Protein AF-A0A087G292-F1 (afdb_monomer_lite)

Sequence (98 aa):
SLVMDTPDLKYFYITDYSGDSCLIENMPRLNFVCIDGEHFHDIDNLLRPLSTVSTLEFSLSHEMAVCCSTIKFSQLTKCEISPCDSNFMDSLVLLLHS

Secondary structure (DSSP, 8-state):
-EEEE-TT--EEEEEE-S---EEEES-TT--EEEEEES--TTHHHHHGGGGG-SEEEEEE-HHHHHHHTT---TT--EEEEEE-STTHHHHHHHHHT-

Structure (mmCIF, N/CA/C/O backbone):
data_AF-A0A087G292-F1
#
_entry.id   AF-A0A087G292-F1
#
loop_
_atom_site.group_PDB
_atom_site.id
_atom_site.type_symbol
_atom_site.label_atom_id
_atom_site.label_alt_id
_atom_site.label_comp_id
_atom_site.label_asym_id
_atom_site.label_entity_id
_atom_site.label_seq_id
_atom_site.pdbx_PDB_ins_code
_atom_site.Cartn_x
_atom_site.Cartn_y
_atom_site.Cartn_z
_atom_site.occupancy
_atom_site.B_iso_or_equiv
_atom_site.auth_seq_id
_atom_site.auth_comp_id
_atom_site.auth_asym_id
_atom_site.auth_atom_id
_atom_site.pdbx_PDB_model_num
ATOM 1 N N . SER A 1 1 ? -0.339 17.870 -2.923 1.00 69.31 1 SER A N 1
ATOM 2 C CA . SER A 1 1 ? -0.410 16.727 -2.008 1.00 69.31 1 SER A CA 1
ATOM 3 C C . SER A 1 1 ? -1.812 16.623 -1.434 1.00 69.31 1 SER A C 1
ATOM 5 O O . SER A 1 1 ? -2.283 17.582 -0.823 1.00 69.31 1 SER A O 1
ATOM 7 N N . LEU A 1 2 ? -2.505 15.522 -1.728 1.00 81.19 2 LEU A N 1
ATOM 8 C CA . LEU A 1 2 ? -3.824 15.179 -1.191 1.00 81.19 2 LEU A CA 1
ATOM 9 C C . LEU A 1 2 ? -3.653 14.512 0.181 1.00 81.19 2 LEU A C 1
ATOM 11 O O . LEU A 1 2 ? -2.934 13.522 0.287 1.00 81.19 2 LEU A O 1
ATOM 15 N N . VAL A 1 3 ? -4.326 15.023 1.213 1.00 85.75 3 VAL A N 1
ATOM 16 C CA . VAL A 1 3 ? -4.330 14.403 2.548 1.00 85.75 3 VAL A CA 1
ATOM 17 C C . VAL A 1 3 ? -5.581 13.548 2.699 1.00 85.75 3 VAL A C 1
ATOM 19 O O . VAL A 1 3 ? -6.698 14.041 2.537 1.00 85.75 3 VAL A O 1
ATOM 22 N N . MET A 1 4 ? -5.387 12.270 3.006 1.00 86.88 4 MET A N 1
ATOM 23 C CA . MET A 1 4 ? -6.457 11.324 3.294 1.00 86.88 4 MET A CA 1
ATOM 24 C C . MET A 1 4 ? -6.555 11.115 4.802 1.00 86.88 4 MET A C 1
ATOM 26 O O . MET A 1 4 ? -5.699 10.460 5.389 1.00 86.88 4 MET A O 1
ATOM 30 N N . ASP A 1 5 ? -7.612 11.662 5.404 1.00 90.94 5 ASP A N 1
ATOM 31 C CA . ASP A 1 5 ? -7.964 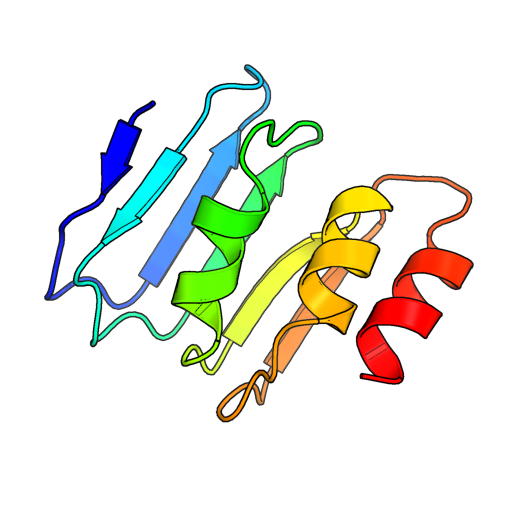11.479 6.815 1.00 90.94 5 ASP A CA 1
ATOM 32 C C . ASP A 1 5 ? -9.386 10.918 6.888 1.00 90.94 5 ASP A C 1
ATOM 34 O O . ASP A 1 5 ? -10.387 11.624 6.733 1.00 90.94 5 ASP A O 1
ATOM 38 N N . THR A 1 6 ? -9.493 9.593 6.975 1.00 93.00 6 THR A N 1
ATOM 39 C CA . THR A 1 6 ? -10.786 8.896 7.017 1.00 93.00 6 THR A CA 1
ATOM 40 C C . THR A 1 6 ? -10.703 7.718 7.991 1.00 93.00 6 THR A C 1
ATOM 42 O O . THR A 1 6 ? -10.448 6.584 7.575 1.00 93.00 6 THR A O 1
ATOM 45 N N . PRO A 1 7 ? -10.923 7.950 9.299 1.00 93.25 7 PRO A N 1
ATOM 46 C CA . PRO A 1 7 ? -10.560 7.000 10.356 1.00 93.25 7 PRO A CA 1
ATOM 47 C C . PRO A 1 7 ? -11.356 5.692 10.344 1.00 93.25 7 PRO A C 1
ATOM 49 O O . PRO A 1 7 ? -10.891 4.669 10.852 1.00 93.25 7 PRO A O 1
ATOM 52 N N . ASP A 1 8 ? -12.551 5.714 9.752 1.00 95.75 8 ASP A N 1
ATOM 53 C CA . ASP A 1 8 ? -13.421 4.548 9.623 1.00 95.75 8 ASP A CA 1
ATOM 54 C C . ASP A 1 8 ? -13.214 3.749 8.333 1.00 95.75 8 ASP A C 1
ATOM 56 O O . ASP A 1 8 ? -13.819 2.682 8.175 1.00 95.75 8 ASP A O 1
ATOM 60 N N . LEU A 1 9 ? -12.364 4.228 7.416 1.00 95.56 9 LEU A N 1
ATOM 61 C CA . LEU A 1 9 ? -12.119 3.542 6.155 1.00 95.56 9 LEU A CA 1
ATOM 62 C C . LEU A 1 9 ? -11.374 2.228 6.400 1.00 95.56 9 LEU A C 1
ATOM 64 O O . LEU A 1 9 ? -10.367 2.178 7.102 1.00 95.56 9 LEU A O 1
ATOM 68 N N . LYS A 1 10 ? -11.882 1.156 5.793 1.00 96.00 10 LYS A N 1
ATOM 69 C CA . LYS A 1 10 ? -11.315 -0.199 5.899 1.00 96.00 10 LYS A CA 1
ATOM 70 C C . LYS A 1 10 ? -10.648 -0.676 4.615 1.00 96.00 10 LYS A C 1
ATOM 72 O O . LYS A 1 10 ? -9.749 -1.515 4.673 1.00 96.00 10 LYS A O 1
ATOM 77 N N . TYR A 1 11 ? -11.110 -0.145 3.488 1.00 95.75 11 TYR A N 1
ATOM 78 C CA . TYR A 1 11 ? -10.717 -0.531 2.142 1.00 95.75 11 TYR A CA 1
ATOM 79 C C . TYR A 1 11 ? -10.352 0.733 1.385 1.00 95.75 11 TYR A C 1
ATOM 81 O O . TYR A 1 11 ? -11.166 1.654 1.307 1.00 95.75 11 TYR A O 1
ATOM 89 N N . PHE A 1 12 ? -9.148 0.762 0.836 1.00 92.12 12 PHE A N 1
ATOM 90 C CA . PHE A 1 12 ? -8.686 1.848 -0.010 1.00 92.12 12 PHE A CA 1
ATOM 91 C C . PHE A 1 12 ? -8.205 1.276 -1.339 1.00 92.12 12 PHE A C 1
ATOM 93 O O . PHE A 1 12 ? -7.467 0.294 -1.366 1.00 92.12 12 PHE A O 1
ATOM 100 N N . TYR A 1 13 ? -8.663 1.878 -2.428 1.00 92.06 13 TYR A N 1
ATOM 101 C CA . TYR A 1 13 ? -8.241 1.557 -3.782 1.00 92.06 13 TYR A CA 1
ATOM 102 C C . TYR A 1 13 ? -7.918 2.870 -4.477 1.00 92.06 13 TYR A C 1
ATOM 104 O O . TYR A 1 13 ? -8.755 3.779 -4.485 1.00 92.06 13 TYR A O 1
ATOM 112 N N . ILE A 1 14 ? -6.733 2.954 -5.068 1.00 87.44 14 ILE A N 1
ATOM 113 C CA . ILE A 1 14 ? -6.336 4.080 -5.900 1.00 87.44 14 ILE A CA 1
ATOM 114 C C . ILE A 1 14 ? -5.645 3.580 -7.160 1.00 87.44 14 ILE A C 1
ATOM 116 O O . ILE A 1 14 ? -4.833 2.659 -7.117 1.00 87.44 14 ILE A O 1
ATOM 120 N N . THR A 1 15 ? -5.976 4.231 -8.270 1.00 87.06 15 THR A N 1
ATOM 121 C CA . THR A 1 15 ? -5.206 4.160 -9.504 1.00 87.06 15 THR A CA 1
ATOM 122 C C . THR A 1 15 ? -4.731 5.567 -9.826 1.00 87.06 15 THR A C 1
ATOM 124 O O . THR A 1 15 ? -5.569 6.449 -10.028 1.00 87.06 15 THR A O 1
ATOM 127 N N . ASP A 1 16 ? -3.421 5.779 -9.848 1.00 80.94 16 ASP A N 1
ATOM 128 C CA . ASP A 1 16 ? -2.819 7.080 -10.121 1.00 80.94 16 ASP A CA 1
ATOM 129 C C . ASP A 1 16 ? -1.793 6.998 -11.261 1.00 80.94 16 ASP A C 1
ATOM 131 O O . ASP A 1 16 ? -0.775 6.312 -11.175 1.00 80.94 16 ASP A O 1
ATOM 135 N N . TYR A 1 17 ? -2.073 7.737 -12.334 1.00 80.94 17 TYR A N 1
ATOM 136 C CA . TYR A 1 17 ? -1.175 7.926 -13.475 1.00 80.94 17 TYR A CA 1
ATOM 137 C C . TYR A 1 17 ? -0.784 9.401 -13.667 1.00 80.94 17 TYR A C 1
ATOM 139 O O . TYR A 1 17 ? -0.110 9.723 -14.645 1.00 80.94 17 TYR A O 1
ATOM 147 N N . SER A 1 18 ? -1.236 10.317 -12.797 1.00 79.38 18 SER A N 1
ATOM 148 C CA . SER A 1 18 ? -0.916 11.747 -12.905 1.00 79.38 18 SER A CA 1
ATOM 149 C C . SER A 1 18 ? 0.417 12.103 -12.252 1.00 79.38 18 SER A C 1
ATOM 151 O O . SER A 1 18 ? 0.994 13.135 -12.597 1.00 79.38 18 SER A O 1
ATOM 153 N N . GLY A 1 19 ? 0.926 11.249 -11.359 1.00 75.88 19 GLY A N 1
ATOM 154 C CA . GLY A 1 19 ? 2.147 11.514 -10.601 1.00 75.88 19 GLY A CA 1
ATOM 155 C C . GLY A 1 19 ? 1.914 12.403 -9.381 1.00 75.88 19 GLY A C 1
ATOM 156 O O . GLY A 1 19 ? 2.862 12.974 -8.844 1.00 75.88 19 GLY A O 1
ATOM 157 N N . ASP A 1 20 ? 0.664 12.585 -8.957 1.00 79.25 20 ASP A N 1
ATOM 158 C CA . ASP A 1 20 ? 0.352 13.456 -7.834 1.00 79.25 20 ASP A CA 1
ATOM 159 C C . ASP A 1 20 ? 0.820 12.853 -6.502 1.00 79.25 20 ASP A C 1
ATOM 161 O O . ASP A 1 20 ? 0.935 11.644 -6.307 1.00 79.25 20 ASP A O 1
ATOM 165 N N . SER A 1 21 ? 1.104 13.721 -5.531 1.00 78.75 21 SER A N 1
ATOM 166 C CA . SER A 1 21 ? 1.437 13.266 -4.185 1.00 78.75 21 SER A CA 1
ATOM 167 C C . SER A 1 21 ? 0.206 13.065 -3.313 1.00 78.75 21 SER A C 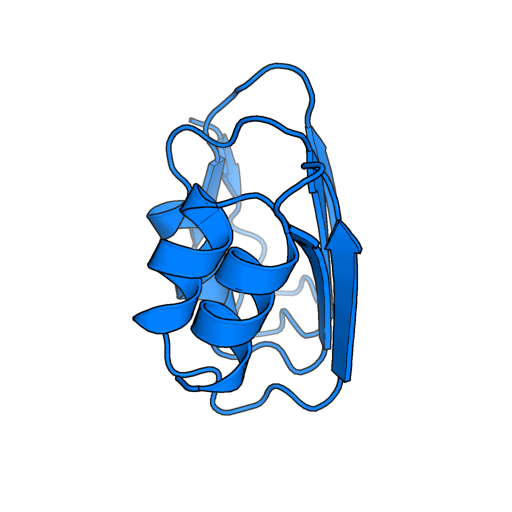1
ATOM 169 O O . SER A 1 21 ? -0.718 13.888 -3.303 1.00 78.75 21 SER A O 1
ATOM 171 N N . CYS A 1 22 ? 0.236 12.010 -2.500 1.00 80.50 22 CYS A N 1
ATOM 172 C CA . CYS A 1 22 ? -0.755 11.753 -1.467 1.00 80.50 22 CYS A CA 1
ATOM 173 C C . CYS A 1 22 ? -0.100 11.389 -0.129 1.00 80.50 22 CYS A C 1
ATOM 175 O O . CYS A 1 22 ? 1.032 10.910 -0.071 1.00 80.50 22 CYS A O 1
ATOM 177 N N . LEU A 1 23 ? -0.825 11.657 0.953 1.00 84.88 23 LEU A N 1
ATOM 178 C CA . LEU A 1 23 ? -0.424 11.379 2.326 1.00 84.88 23 LEU A CA 1
ATOM 179 C C . LEU A 1 23 ? -1.598 10.717 3.051 1.00 84.88 23 LEU A C 1
ATOM 181 O O . LEU A 1 23 ? -2.715 11.237 3.027 1.00 84.88 23 LEU A O 1
ATOM 185 N N . ILE A 1 24 ? -1.337 9.582 3.697 1.00 86.12 24 ILE A N 1
ATOM 186 C CA . ILE A 1 24 ? -2.312 8.892 4.546 1.00 86.12 24 ILE A CA 1
ATOM 187 C C . ILE A 1 24 ? -2.075 9.293 6.001 1.00 86.12 24 ILE A C 1
ATOM 189 O O . ILE A 1 24 ? -1.006 9.035 6.554 1.00 86.12 24 ILE A O 1
ATOM 193 N N . GLU A 1 25 ? -3.093 9.860 6.646 1.00 87.38 25 GLU A N 1
ATOM 194 C CA . GLU A 1 25 ? -3.073 10.197 8.070 1.00 87.38 25 GLU A CA 1
ATOM 195 C C . GLU A 1 25 ? -4.287 9.602 8.785 1.00 87.38 25 GLU A C 1
ATOM 197 O O . GLU A 1 25 ? -5.389 9.566 8.253 1.00 87.38 25 GLU A O 1
ATOM 202 N N . ASN A 1 26 ? -4.099 9.145 10.026 1.00 86.69 26 ASN A N 1
ATOM 203 C CA . ASN A 1 26 ? -5.196 8.772 10.927 1.00 86.69 26 ASN A CA 1
ATOM 204 C C . ASN A 1 26 ? -6.221 7.769 10.352 1.00 86.69 26 ASN A C 1
ATOM 206 O O . ASN A 1 26 ? -7.416 7.881 10.617 1.00 86.69 26 ASN A O 1
ATOM 210 N N . MET A 1 27 ? -5.771 6.725 9.644 1.00 92.56 27 MET A N 1
ATOM 211 C CA . MET A 1 27 ? -6.638 5.649 9.123 1.00 92.56 27 MET A CA 1
ATOM 212 C C . MET A 1 27 ? -6.436 4.314 9.872 1.00 92.56 27 MET A C 1
ATOM 214 O O . MET A 1 27 ? -6.053 3.313 9.269 1.00 92.56 27 MET A O 1
ATOM 218 N N . PRO A 1 28 ? -6.690 4.242 11.195 1.00 91.12 28 PRO A N 1
ATOM 219 C CA . PRO A 1 28 ? -6.334 3.086 12.026 1.00 91.12 28 PRO A CA 1
ATOM 220 C C . PRO A 1 28 ? -7.135 1.815 11.714 1.00 91.12 28 PRO A C 1
ATOM 222 O O . PRO A 1 28 ? -6.772 0.735 12.172 1.00 91.12 28 PRO A O 1
ATOM 225 N N . ARG A 1 29 ? -8.259 1.935 10.996 1.00 93.31 29 ARG A N 1
ATOM 226 C CA . ARG A 1 29 ? -9.106 0.800 10.598 1.00 93.31 29 ARG A CA 1
ATOM 227 C C . ARG A 1 29 ? -8.789 0.280 9.199 1.00 93.31 29 ARG A C 1
ATOM 229 O O . ARG A 1 29 ? -9.426 -0.685 8.769 1.00 93.31 29 ARG A O 1
ATOM 236 N N . LEU A 1 30 ? -7.832 0.901 8.511 1.00 94.75 30 LEU A N 1
ATOM 237 C CA . LEU A 1 30 ? -7.437 0.515 7.169 1.00 94.75 30 LEU A CA 1
ATOM 238 C C . LEU A 1 30 ? -6.796 -0.870 7.206 1.00 94.75 30 LEU A C 1
ATOM 240 O O . LEU A 1 30 ? -5.836 -1.108 7.935 1.00 94.75 30 LEU A O 1
ATOM 244 N N . ASN A 1 31 ? -7.365 -1.795 6.439 1.00 95.94 31 ASN A N 1
ATOM 245 C CA . ASN A 1 31 ? -6.993 -3.204 6.498 1.00 95.94 31 ASN A CA 1
ATOM 246 C C . ASN A 1 31 ? -6.624 -3.778 5.129 1.00 95.94 31 ASN A C 1
ATOM 248 O O . ASN A 1 31 ? -5.786 -4.676 5.039 1.00 95.94 31 ASN A O 1
ATOM 252 N N . PHE A 1 32 ? -7.270 -3.270 4.084 1.00 96.19 32 PHE A N 1
ATOM 253 C CA . PHE A 1 32 ? -7.039 -3.652 2.703 1.00 96.19 32 PHE A CA 1
ATOM 254 C C . PHE A 1 32 ? -6.679 -2.414 1.896 1.00 96.19 32 PHE A C 1
ATOM 256 O O . PHE A 1 32 ? -7.420 -1.423 1.920 1.00 96.19 32 PHE A O 1
ATOM 263 N N . VAL A 1 33 ? -5.570 -2.495 1.167 1.00 94.31 33 VAL A N 1
ATOM 264 C CA . VAL A 1 33 ? -5.106 -1.423 0.291 1.00 94.31 33 VAL A CA 1
ATOM 265 C C . VAL A 1 33 ? -4.714 -1.978 -1.065 1.00 94.31 33 VAL A C 1
ATOM 267 O O . VAL A 1 33 ? -3.947 -2.934 -1.137 1.00 94.31 33 VAL A O 1
ATOM 270 N N . CYS A 1 34 ? -5.222 -1.338 -2.114 1.00 93.19 34 CYS A N 1
ATOM 271 C CA . CYS A 1 34 ? -4.815 -1.558 -3.490 1.00 93.19 34 CYS A CA 1
ATOM 272 C C . CYS A 1 34 ? -4.276 -0.250 -4.087 1.00 93.19 34 CYS A C 1
ATOM 274 O O . CYS A 1 34 ? -4.972 0.769 -4.060 1.00 93.19 34 CYS A O 1
ATOM 276 N N . ILE A 1 35 ? -3.038 -0.272 -4.579 1.00 89.25 35 ILE A N 1
ATOM 277 C CA . ILE A 1 35 ? -2.362 0.878 -5.190 1.00 89.25 35 ILE A CA 1
ATOM 278 C C . ILE A 1 35 ? -1.878 0.478 -6.578 1.00 89.25 35 ILE A C 1
ATOM 280 O O . ILE A 1 35 ? -0.929 -0.290 -6.715 1.00 89.25 35 ILE A O 1
ATOM 284 N N . ASP A 1 36 ? -2.499 1.036 -7.606 1.00 87.25 36 ASP A N 1
ATOM 285 C CA . ASP A 1 36 ? -2.041 0.901 -8.984 1.00 87.25 36 ASP A CA 1
ATOM 286 C C . ASP A 1 36 ? -1.521 2.246 -9.502 1.00 87.25 36 ASP A C 1
ATOM 288 O O . ASP A 1 36 ? -2.123 3.291 -9.258 1.00 87.25 36 ASP A O 1
ATOM 292 N N . GLY A 1 3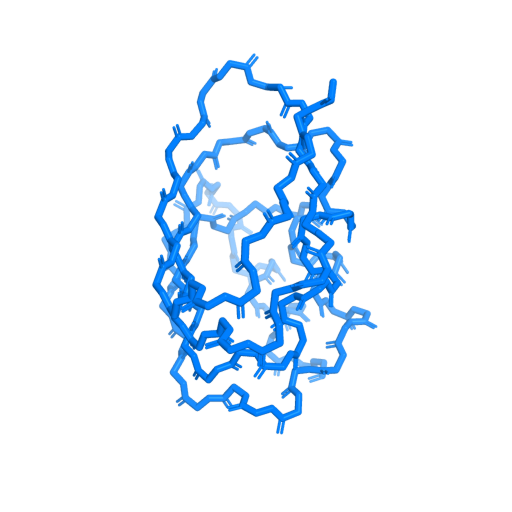7 ? -0.385 2.242 -10.188 1.00 80.69 37 GLY A N 1
ATOM 293 C CA . GLY A 1 37 ? 0.261 3.459 -10.670 1.00 80.69 37 GLY A CA 1
ATOM 294 C C . GLY A 1 37 ? 1.756 3.287 -10.902 1.00 80.69 37 GLY A C 1
ATOM 295 O O . GLY A 1 37 ? 2.382 2.379 -10.360 1.00 80.69 37 GLY A O 1
ATOM 296 N N . GLU A 1 38 ? 2.328 4.170 -11.719 1.00 69.06 38 GLU A N 1
ATOM 297 C CA . GLU A 1 38 ? 3.740 4.091 -12.129 1.00 69.06 38 GLU A CA 1
ATOM 298 C C . GLU A 1 38 ? 4.637 5.092 -11.384 1.00 69.06 38 GLU A C 1
ATOM 300 O O . GLU A 1 38 ? 5.838 4.855 -11.230 1.00 69.06 38 GLU A O 1
ATOM 305 N N . HIS A 1 39 ? 4.081 6.206 -10.894 1.00 70.00 39 HIS A N 1
ATOM 306 C CA . HIS A 1 39 ? 4.868 7.329 -10.381 1.00 70.00 39 HIS A CA 1
ATOM 307 C C . HIS A 1 39 ? 4.258 7.912 -9.102 1.00 70.00 39 HIS A C 1
ATOM 309 O O . HIS A 1 39 ? 3.356 8.736 -9.162 1.00 70.00 39 HIS A O 1
ATOM 315 N N . PHE A 1 40 ? 4.786 7.533 -7.936 1.00 72.25 40 PHE A N 1
ATOM 316 C CA . PHE A 1 40 ? 4.428 8.164 -6.662 1.00 72.25 40 PHE A CA 1
ATOM 317 C C . PHE A 1 40 ? 5.612 8.986 -6.150 1.00 72.25 40 PHE A C 1
ATOM 319 O O . PHE A 1 40 ? 6.560 8.432 -5.599 1.00 72.25 40 PHE A O 1
ATOM 326 N N . HIS A 1 41 ? 5.561 10.314 -6.296 1.00 73.56 41 HIS A N 1
ATOM 327 C CA . HIS A 1 41 ? 6.655 11.199 -5.860 1.00 73.56 41 HIS A CA 1
ATOM 328 C C . HIS A 1 41 ? 6.906 11.187 -4.340 1.00 73.56 41 HIS A C 1
ATOM 330 O O . HIS A 1 41 ? 8.017 11.481 -3.909 1.00 73.56 41 HIS A O 1
ATOM 336 N N . ASP A 1 42 ? 5.904 10.816 -3.539 1.00 79.62 42 ASP A N 1
ATOM 337 C CA . ASP A 1 42 ? 5.955 10.801 -2.070 1.00 79.62 42 ASP A CA 1
ATOM 338 C C . ASP A 1 42 ? 5.667 9.394 -1.514 1.00 79.62 42 ASP A C 1
ATOM 340 O O . ASP A 1 42 ? 4.825 9.187 -0.639 1.00 79.62 42 ASP A O 1
ATOM 344 N N . ILE A 1 43 ? 6.365 8.394 -2.047 1.00 85.38 43 ILE A N 1
ATOM 345 C CA . ILE A 1 43 ? 6.077 6.976 -1.797 1.00 85.38 43 ILE A CA 1
ATOM 346 C C . ILE A 1 43 ? 6.168 6.571 -0.322 1.00 85.38 43 ILE A C 1
ATOM 348 O O . ILE A 1 43 ? 5.359 5.784 0.161 1.00 85.38 43 ILE A O 1
ATOM 352 N N . ASP A 1 44 ? 7.095 7.176 0.422 1.00 87.25 44 ASP A N 1
ATOM 353 C CA . ASP A 1 44 ? 7.251 6.968 1.865 1.00 87.25 44 ASP A CA 1
ATOM 354 C C . ASP A 1 44 ? 6.003 7.419 2.643 1.00 87.25 44 ASP A C 1
ATOM 356 O O . ASP A 1 44 ? 5.578 6.750 3.589 1.00 87.25 44 ASP A O 1
ATOM 360 N N . ASN A 1 45 ? 5.393 8.534 2.226 1.00 87.31 45 ASN A N 1
ATOM 361 C CA . ASN A 1 45 ? 4.191 9.098 2.846 1.00 87.31 45 ASN A CA 1
ATOM 362 C C . ASN A 1 45 ? 2.947 8.248 2.565 1.00 87.31 45 ASN A C 1
ATOM 364 O O . ASN A 1 45 ? 2.011 8.238 3.366 1.00 87.31 45 ASN A O 1
ATOM 368 N N . LEU A 1 46 ? 2.948 7.524 1.445 1.00 86.88 46 LEU A N 1
ATOM 369 C CA . LEU A 1 46 ? 1.897 6.583 1.086 1.00 86.88 46 LEU A CA 1
ATOM 370 C C . LEU A 1 46 ? 2.081 5.230 1.784 1.00 86.88 46 LEU A C 1
ATOM 372 O O . LEU A 1 46 ? 1.117 4.709 2.331 1.00 86.88 46 LEU A O 1
ATOM 376 N N . LEU A 1 47 ? 3.294 4.665 1.790 1.00 89.06 47 LEU A N 1
ATOM 377 C CA . LEU A 1 47 ? 3.546 3.276 2.198 1.00 89.06 47 LEU A CA 1
ATOM 378 C C . LEU A 1 47 ? 3.749 3.089 3.705 1.00 89.06 47 LEU A C 1
ATOM 380 O O . LEU A 1 47 ? 3.283 2.092 4.261 1.00 89.06 47 LEU A O 1
ATOM 384 N N . ARG A 1 48 ? 4.406 4.023 4.409 1.00 90.06 48 ARG A N 1
ATOM 385 C CA . ARG A 1 48 ? 4.644 3.876 5.862 1.00 90.06 48 ARG A CA 1
ATOM 386 C C . ARG A 1 48 ? 3.358 3.716 6.680 1.00 90.06 48 ARG A C 1
ATOM 388 O O . ARG A 1 48 ? 3.328 2.830 7.547 1.00 90.06 48 ARG A O 1
ATOM 395 N N . PRO A 1 49 ? 2.290 4.498 6.426 1.00 89.69 49 PRO A N 1
ATOM 396 C CA . PRO A 1 49 ? 1.018 4.324 7.124 1.00 89.69 49 PRO A CA 1
ATOM 397 C C . PRO A 1 49 ? 0.373 2.952 6.884 1.00 89.69 49 PRO A C 1
ATOM 399 O O . PRO A 1 49 ? -0.460 2.526 7.677 1.00 89.69 49 PRO A O 1
ATOM 402 N N . LEU A 1 50 ? 0.784 2.229 5.836 1.00 91.06 50 LEU A N 1
ATOM 403 C CA . LEU A 1 50 ? 0.255 0.908 5.494 1.00 91.06 50 LEU A CA 1
ATOM 404 C C . LEU A 1 50 ? 0.941 -0.238 6.243 1.00 91.06 50 LEU A C 1
ATOM 406 O O . LEU A 1 50 ? 0.539 -1.386 6.104 1.00 91.06 50 LEU A O 1
ATOM 410 N N . SER A 1 51 ? 1.944 0.034 7.078 1.00 91.06 51 SER A N 1
ATOM 411 C CA . SER A 1 51 ? 2.658 -0.995 7.858 1.00 91.06 51 SER A CA 1
ATOM 412 C C . SER A 1 51 ? 1.761 -1.862 8.764 1.00 91.06 51 SER A C 1
ATOM 414 O O . SER A 1 51 ? 2.172 -2.941 9.208 1.00 91.06 51 SER A O 1
ATOM 416 N N . THR A 1 52 ? 0.535 -1.409 9.041 1.00 92.12 52 THR A N 1
ATOM 417 C CA . THR A 1 52 ? -0.467 -2.107 9.856 1.00 92.12 52 THR A CA 1
ATOM 418 C C . THR A 1 52 ? -1.547 -2.826 9.049 1.00 92.12 52 THR A C 1
ATOM 420 O O . THR A 1 52 ? -2.405 -3.455 9.663 1.00 92.12 52 THR A O 1
ATOM 423 N N . VAL A 1 53 ? -1.557 -2.742 7.713 1.00 94.44 53 VAL A N 1
ATOM 424 C CA . VAL A 1 53 ? -2.590 -3.410 6.900 1.00 94.44 53 VAL A CA 1
ATOM 425 C C . VAL A 1 53 ? -2.343 -4.915 6.844 1.00 94.44 53 VAL A C 1
ATOM 427 O O . VAL A 1 53 ? -1.199 -5.371 6.903 1.00 94.44 53 VAL A O 1
ATOM 430 N N . SER A 1 54 ? -3.415 -5.700 6.704 1.00 96.12 54 SER A N 1
ATOM 431 C CA . SER A 1 54 ? -3.287 -7.154 6.541 1.00 96.12 54 SER A CA 1
ATOM 432 C C . SER A 1 54 ? -3.205 -7.599 5.089 1.00 96.12 54 SER A C 1
ATOM 434 O O . SER A 1 54 ? -2.684 -8.685 4.819 1.00 96.12 54 SER A O 1
ATOM 436 N N . THR A 1 55 ? -3.710 -6.775 4.167 1.00 96.69 55 THR A N 1
ATOM 437 C CA . THR A 1 55 ? -3.691 -7.031 2.728 1.00 96.69 55 THR A CA 1
ATOM 438 C C . THR A 1 55 ? -3.172 -5.814 1.978 1.00 96.69 55 THR A C 1
ATOM 440 O O . THR A 1 55 ? -3.741 -4.727 2.104 1.00 96.69 55 THR A O 1
ATOM 443 N N . LEU A 1 56 ? -2.122 -6.024 1.186 1.00 93.88 56 LEU A N 1
ATOM 444 C CA . LEU A 1 56 ? -1.539 -5.020 0.304 1.00 93.88 56 LEU A CA 1
ATOM 445 C C . LEU A 1 56 ? -1.473 -5.578 -1.120 1.00 93.88 56 LEU A C 1
ATOM 447 O O . LEU A 1 56 ? -0.882 -6.630 -1.355 1.00 93.88 56 LEU A O 1
ATOM 451 N N . GLU A 1 57 ? -2.089 -4.875 -2.058 1.00 94.25 57 GLU A N 1
ATOM 452 C CA . GLU A 1 57 ? -2.069 -5.195 -3.482 1.00 94.25 57 GLU A CA 1
ATOM 453 C C . GLU A 1 57 ? -1.491 -3.992 -4.218 1.00 94.25 57 GLU A C 1
ATOM 455 O O . GLU A 1 57 ? -1.966 -2.874 -4.022 1.00 94.25 57 GLU A O 1
ATOM 460 N N . PHE A 1 58 ? -0.433 -4.168 -5.005 1.00 90.12 58 PHE A N 1
ATOM 461 C CA . PHE A 1 58 ? 0.170 -3.012 -5.659 1.00 90.12 58 PHE A CA 1
ATOM 462 C C . PHE A 1 58 ? 1.017 -3.323 -6.880 1.00 90.12 58 PHE A C 1
ATOM 464 O O . PHE A 1 58 ? 1.572 -4.414 -7.044 1.00 90.12 58 PHE A O 1
ATOM 471 N N . SER A 1 59 ? 1.130 -2.302 -7.717 1.00 88.38 59 SER A N 1
ATOM 472 C CA . SER A 1 59 ? 2.030 -2.269 -8.856 1.00 88.38 59 SER A CA 1
ATOM 473 C C . SER A 1 59 ? 3.458 -1.989 -8.361 1.00 88.38 59 SER A C 1
ATOM 475 O O . SER A 1 59 ? 3.717 -0.952 -7.764 1.00 88.38 59 SER A O 1
ATOM 477 N N . LEU A 1 60 ? 4.378 -2.951 -8.496 1.00 87.06 60 LEU A N 1
ATOM 478 C CA . LEU A 1 60 ? 5.718 -2.894 -7.898 1.00 87.06 60 LEU A CA 1
ATOM 479 C C . LEU A 1 60 ? 6.715 -2.213 -8.838 1.00 87.06 60 LEU A C 1
ATOM 481 O O . LEU A 1 60 ? 7.199 -2.826 -9.795 1.00 87.06 60 LEU A O 1
ATOM 485 N N . SER A 1 61 ? 7.084 -0.981 -8.489 1.00 85.88 61 SER A N 1
ATOM 486 C CA . SER A 1 61 ? 8.260 -0.292 -9.025 1.00 85.88 61 SER A CA 1
ATOM 487 C C . SER A 1 61 ? 9.504 -0.541 -8.162 1.00 85.88 61 SER A C 1
ATOM 489 O O . SER A 1 61 ? 9.426 -1.001 -7.016 1.00 85.88 61 SER A O 1
ATOM 491 N N . HIS A 1 62 ? 10.684 -0.217 -8.698 1.00 85.38 62 HIS A N 1
ATOM 492 C CA . HIS A 1 62 ? 11.932 -0.295 -7.933 1.00 85.38 62 HIS A CA 1
ATOM 493 C C . HIS A 1 62 ? 11.939 0.616 -6.693 1.00 85.38 62 HIS A C 1
ATOM 495 O O . HIS A 1 62 ? 12.360 0.193 -5.618 1.00 85.38 62 HIS A O 1
ATOM 501 N N . GLU A 1 63 ? 11.424 1.841 -6.808 1.00 86.06 63 GLU A N 1
ATOM 502 C CA . GLU A 1 63 ? 11.360 2.793 -5.691 1.00 86.06 63 GLU A CA 1
ATOM 503 C C . GLU A 1 63 ? 10.449 2.286 -4.563 1.00 86.06 63 GLU A C 1
ATOM 505 O O . GLU A 1 63 ? 10.807 2.379 -3.385 1.00 86.06 63 GLU A O 1
ATOM 510 N N . MET A 1 64 ? 9.316 1.663 -4.914 1.00 87.06 64 MET A N 1
ATOM 511 C CA . MET A 1 64 ? 8.422 1.022 -3.942 1.00 87.06 64 MET A CA 1
ATOM 512 C C . MET A 1 64 ? 9.116 -0.118 -3.218 1.00 87.06 64 MET A C 1
ATOM 514 O O . MET A 1 64 ? 9.012 -0.213 -2.000 1.00 87.06 64 MET A O 1
ATOM 518 N N . ALA A 1 65 ? 9.849 -0.964 -3.943 1.00 88.38 65 ALA A N 1
ATOM 519 C CA . ALA A 1 65 ? 10.592 -2.060 -3.337 1.00 88.38 65 ALA A CA 1
ATOM 520 C C . ALA A 1 65 ? 11.629 -1.568 -2.325 1.00 88.38 65 ALA A C 1
ATOM 522 O O . ALA A 1 65 ? 11.709 -2.099 -1.218 1.00 88.38 65 ALA A O 1
ATOM 523 N N . VAL A 1 66 ? 12.390 -0.528 -2.681 1.00 88.88 66 VAL A N 1
ATOM 524 C CA . VAL A 1 66 ? 13.368 0.086 -1.776 1.00 88.88 66 VAL A CA 1
ATOM 525 C C . VAL A 1 66 ? 12.674 0.639 -0.532 1.00 88.88 66 VAL A C 1
ATOM 527 O O . VAL A 1 66 ? 13.104 0.335 0.578 1.00 88.88 66 VAL A O 1
ATOM 530 N N . CYS A 1 67 ? 11.577 1.384 -0.684 1.00 89.31 67 CYS A N 1
ATOM 531 C CA . CYS A 1 67 ? 10.822 1.919 0.450 1.00 89.31 67 CYS A CA 1
ATOM 532 C C . CYS A 1 67 ? 10.265 0.800 1.345 1.00 89.31 67 CYS A C 1
ATOM 534 O O . CYS A 1 67 ? 10.546 0.771 2.547 1.00 89.31 67 CYS A O 1
ATOM 536 N N . CYS A 1 68 ? 9.563 -0.174 0.759 1.00 89.81 68 CYS A N 1
ATOM 537 C CA . CYS A 1 68 ? 9.011 -1.324 1.470 1.00 89.81 68 CYS A CA 1
ATOM 538 C C . CYS A 1 68 ? 10.082 -2.116 2.225 1.00 89.81 68 CYS A C 1
ATOM 540 O O . CYS A 1 68 ? 9.809 -2.555 3.337 1.00 89.81 68 CYS A O 1
ATOM 542 N N . SER A 1 69 ? 11.307 -2.225 1.691 1.00 89.44 69 SER A N 1
ATOM 543 C CA . SER A 1 69 ? 12.401 -2.939 2.365 1.00 89.44 69 SER A CA 1
ATOM 544 C C . SER A 1 69 ? 12.805 -2.323 3.715 1.00 89.44 69 SER A C 1
ATOM 546 O O . SER A 1 69 ? 13.445 -2.970 4.542 1.00 89.44 69 SER A O 1
ATOM 548 N N . THR A 1 70 ? 12.419 -1.066 3.959 1.00 91.62 70 THR A N 1
ATOM 549 C CA . THR A 1 70 ? 12.663 -0.349 5.219 1.00 91.62 70 THR A CA 1
ATOM 550 C C . THR A 1 70 ? 11.469 -0.378 6.177 1.00 91.62 70 THR A C 1
ATOM 552 O O . THR A 1 70 ? 11.580 0.075 7.320 1.00 91.62 70 THR A O 1
ATOM 555 N N . ILE A 1 71 ? 10.323 -0.906 5.736 1.00 91.00 71 ILE A N 1
ATOM 556 C CA . ILE A 1 71 ? 9.066 -0.913 6.482 1.00 91.00 71 ILE A CA 1
ATOM 557 C C . ILE A 1 71 ? 8.809 -2.313 7.030 1.00 91.00 71 ILE A C 1
ATOM 559 O O . ILE A 1 71 ? 8.732 -3.295 6.301 1.00 91.00 71 ILE A O 1
ATOM 563 N N . LYS A 1 72 ? 8.573 -2.403 8.341 1.00 90.62 72 LYS A N 1
ATOM 564 C CA . LYS A 1 72 ? 8.131 -3.653 8.959 1.00 90.62 72 LYS A CA 1
ATOM 565 C C . LYS A 1 72 ? 6.612 -3.787 8.876 1.00 90.62 72 LYS A C 1
ATOM 567 O O . LYS A 1 72 ? 5.889 -3.219 9.696 1.00 90.62 72 LYS A O 1
ATOM 572 N N . PHE A 1 73 ? 6.134 -4.602 7.943 1.00 90.75 73 PHE A N 1
ATOM 573 C CA . PHE A 1 73 ? 4.715 -4.926 7.805 1.0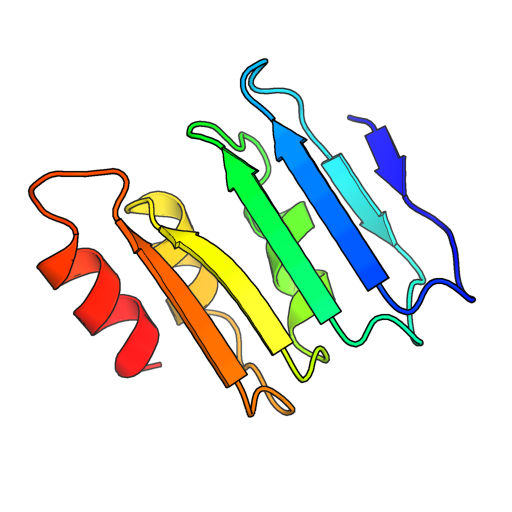0 90.75 73 PHE A CA 1
ATOM 574 C C . PHE A 1 73 ? 4.266 -5.958 8.850 1.00 90.75 73 PHE A C 1
ATOM 576 O O . PHE A 1 73 ? 4.243 -7.162 8.613 1.00 90.75 73 PHE A O 1
ATOM 583 N N . SER A 1 74 ? 3.928 -5.485 10.050 1.00 88.88 74 SER A N 1
ATOM 584 C CA . SER A 1 74 ? 3.669 -6.353 11.212 1.00 88.88 74 SER A CA 1
ATOM 585 C C . SER A 1 74 ? 2.397 -7.208 11.124 1.00 88.88 74 SER A C 1
ATOM 587 O O . SER A 1 74 ? 2.294 -8.199 11.846 1.00 88.88 74 SER A O 1
ATOM 589 N N . GLN A 1 75 ? 1.438 -6.829 10.273 1.00 93.88 75 GLN A N 1
ATOM 590 C CA . GLN A 1 75 ? 0.133 -7.493 10.152 1.00 93.88 75 GLN A CA 1
ATOM 591 C C . GLN A 1 75 ? -0.128 -8.078 8.760 1.00 93.88 75 GLN A C 1
ATOM 593 O O . GLN A 1 75 ? -1.181 -8.680 8.549 1.00 93.88 75 GLN A O 1
ATOM 598 N N . LEU A 1 76 ? 0.808 -7.924 7.818 1.00 93.56 76 LEU A N 1
ATOM 599 C CA . LEU A 1 76 ? 0.617 -8.332 6.432 1.00 93.56 76 LEU A CA 1
ATOM 600 C C . LEU A 1 76 ? 0.552 -9.858 6.329 1.00 93.56 76 LEU A C 1
ATOM 602 O O . LEU A 1 76 ? 1.486 -10.571 6.687 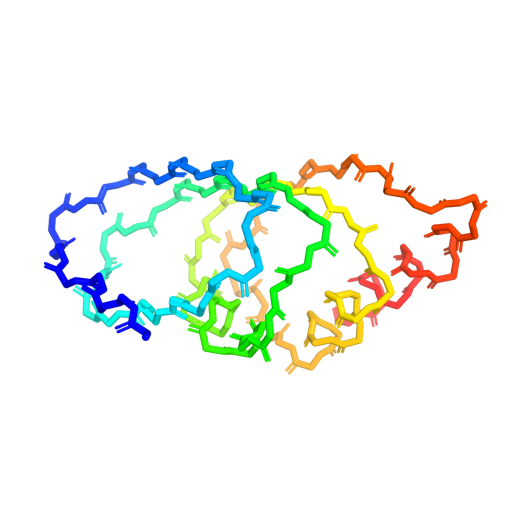1.00 93.56 76 LEU A O 1
ATOM 606 N N . THR A 1 77 ? -0.580 -10.348 5.834 1.00 94.94 77 THR A N 1
ATOM 607 C CA . 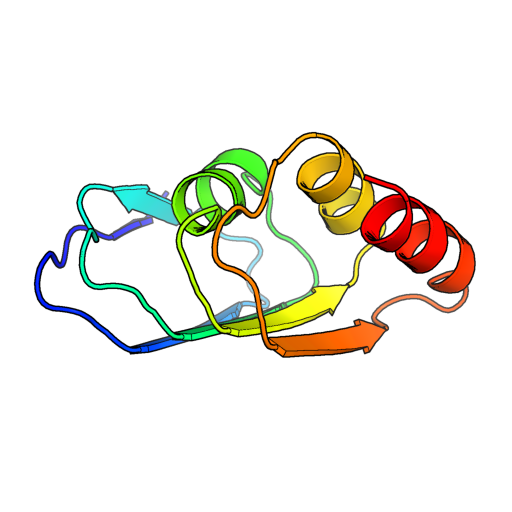THR A 1 77 ? -0.854 -11.781 5.636 1.00 94.94 77 THR A CA 1
ATOM 608 C C . THR A 1 77 ? -1.123 -12.122 4.177 1.00 94.94 77 THR A C 1
ATOM 610 O O . THR A 1 77 ? -0.954 -13.273 3.778 1.00 94.94 77 THR A O 1
ATOM 613 N N . LYS A 1 78 ? -1.511 -11.125 3.374 1.00 95.12 78 LYS A N 1
ATOM 614 C CA . LYS A 1 78 ? -1.734 -11.245 1.937 1.00 95.12 78 LYS A CA 1
ATOM 615 C C . LYS A 1 78 ? -1.002 -10.115 1.213 1.00 95.12 78 LYS A C 1
ATOM 617 O O . LYS A 1 78 ? -1.203 -8.948 1.537 1.00 95.12 78 LYS A O 1
ATOM 622 N N . CYS A 1 79 ? -0.184 -10.475 0.231 1.00 92.50 79 CYS A N 1
ATOM 623 C CA . CYS A 1 79 ? 0.509 -9.538 -0.645 1.00 92.50 79 CYS A CA 1
ATOM 624 C C . CYS A 1 79 ? 0.292 -9.974 -2.097 1.00 92.50 79 CYS A C 1
ATOM 626 O O . CYS A 1 79 ? 0.607 -11.117 -2.433 1.00 92.50 79 CYS A O 1
ATOM 628 N N . GLU A 1 80 ? -0.262 -9.096 -2.932 1.00 92.75 80 GLU A N 1
ATOM 629 C CA . GLU A 1 80 ? -0.352 -9.307 -4.380 1.00 92.75 80 GLU A CA 1
ATOM 630 C C . GLU A 1 80 ? 0.434 -8.223 -5.108 1.00 92.75 80 GLU A C 1
ATOM 632 O O . GLU A 1 80 ? 0.349 -7.040 -4.780 1.00 92.75 80 GLU A O 1
ATOM 637 N N . ILE A 1 81 ? 1.232 -8.645 -6.083 1.00 90.19 81 ILE A N 1
ATOM 638 C CA . ILE A 1 81 ? 2.190 -7.778 -6.757 1.00 90.19 81 ILE A CA 1
ATOM 639 C C . ILE A 1 81 ? 1.965 -7.865 -8.257 1.00 90.19 81 ILE A C 1
ATOM 641 O O . ILE A 1 81 ? 2.024 -8.954 -8.832 1.00 90.19 81 ILE A O 1
ATOM 645 N N . SER A 1 82 ? 1.791 -6.704 -8.878 1.00 88.25 82 SER A N 1
ATOM 646 C CA . SER A 1 82 ? 1.797 -6.543 -10.329 1.00 88.25 82 SER A CA 1
ATOM 647 C C . SER A 1 82 ? 3.114 -5.889 -10.751 1.00 88.25 82 SER A C 1
ATOM 649 O O . SER A 1 82 ? 3.370 -4.749 -10.383 1.00 88.25 82 SER A O 1
ATOM 651 N N . PRO A 1 83 ? 4.008 -6.576 -11.473 1.00 82.06 83 PRO A N 1
ATOM 652 C CA . PRO A 1 83 ? 5.258 -5.972 -11.930 1.00 82.06 83 PRO A CA 1
ATOM 653 C C . PRO A 1 83 ? 5.031 -4.803 -12.900 1.00 82.06 83 PRO A C 1
ATOM 655 O O . PRO A 1 83 ? 4.375 -4.999 -13.921 1.00 82.06 83 PRO A O 1
ATOM 658 N N . CYS A 1 84 ? 5.619 -3.630 -12.635 1.00 78.38 84 CYS A N 1
ATOM 659 C CA . CYS A 1 84 ? 5.646 -2.517 -13.602 1.00 78.38 84 CYS A CA 1
ATOM 660 C C . CYS A 1 84 ? 6.810 -2.625 -14.593 1.00 78.38 84 CYS A C 1
ATOM 662 O O . CYS A 1 84 ? 6.664 -2.303 -15.769 1.00 78.38 84 CYS A O 1
ATOM 664 N N . ASP A 1 85 ? 7.964 -3.105 -14.121 1.00 73.69 85 ASP A N 1
ATOM 665 C CA . ASP A 1 85 ? 9.221 -3.063 -14.867 1.00 73.69 85 ASP A CA 1
ATOM 666 C C . ASP A 1 85 ? 9.693 -4.454 -15.300 1.00 73.69 85 ASP A C 1
ATOM 668 O O . ASP A 1 85 ? 9.511 -5.452 -14.600 1.00 73.69 85 ASP A O 1
ATOM 672 N N . SER A 1 86 ? 10.425 -4.527 -16.417 1.00 74.19 86 SER A N 1
ATOM 673 C CA . SER A 1 86 ? 11.028 -5.783 -16.893 1.00 74.19 86 SER A CA 1
ATOM 674 C C . SER A 1 86 ? 12.047 -6.388 -15.916 1.00 74.19 86 SER A C 1
ATOM 676 O O . SER A 1 86 ? 12.313 -7.586 -15.981 1.00 74.19 86 SER A O 1
ATOM 678 N N . ASN A 1 87 ? 12.599 -5.580 -15.001 1.00 76.94 87 ASN A N 1
ATOM 679 C CA . ASN A 1 87 ? 13.596 -5.983 -14.001 1.00 76.94 87 ASN A CA 1
ATOM 680 C C . ASN A 1 87 ? 13.001 -6.166 -12.592 1.00 76.94 87 ASN A C 1
ATOM 682 O O . ASN A 1 87 ? 13.723 -6.114 -11.599 1.00 76.94 87 ASN A O 1
ATOM 686 N N . PHE A 1 88 ? 11.689 -6.396 -12.479 1.00 81.69 88 PHE A N 1
ATOM 687 C CA . PHE A 1 88 ? 10.994 -6.500 -11.190 1.00 81.69 88 PHE A CA 1
ATOM 688 C C . PHE A 1 88 ? 11.531 -7.587 -10.245 1.00 81.69 88 PHE A C 1
ATOM 690 O O . PHE A 1 88 ? 11.227 -7.553 -9.057 1.00 81.69 88 PHE A O 1
ATOM 697 N N . MET A 1 89 ? 12.305 -8.556 -10.741 1.00 85.62 89 MET A N 1
ATOM 698 C CA . MET A 1 89 ? 12.861 -9.633 -9.919 1.00 85.62 89 MET A CA 1
ATOM 699 C C . MET A 1 89 ? 13.774 -9.100 -8.808 1.00 85.62 89 MET A C 1
ATOM 701 O O . MET A 1 89 ? 13.667 -9.564 -7.675 1.00 85.62 89 MET A O 1
ATOM 705 N N . ASP A 1 90 ? 14.608 -8.096 -9.092 1.00 86.69 90 ASP A N 1
ATOM 706 C CA . ASP A 1 90 ? 15.473 -7.478 -8.077 1.00 86.69 90 ASP A CA 1
ATOM 707 C C . ASP A 1 90 ? 14.630 -6.737 -7.026 1.00 86.69 90 ASP A C 1
ATOM 709 O O . ASP A 1 90 ? 14.853 -6.862 -5.821 1.00 86.69 90 ASP A O 1
ATOM 713 N N . SER A 1 91 ? 13.596 -6.028 -7.483 1.00 87.62 91 SER A N 1
ATOM 714 C CA . SER A 1 91 ? 12.609 -5.352 -6.635 1.00 87.62 91 SER A CA 1
ATOM 715 C C . SER A 1 91 ? 11.842 -6.341 -5.745 1.00 87.62 91 SER A C 1
ATOM 717 O O . SER A 1 91 ? 11.596 -6.073 -4.570 1.00 87.62 91 SER A O 1
ATOM 719 N N . LEU A 1 92 ? 11.502 -7.519 -6.270 1.00 85.88 92 LEU A N 1
ATOM 720 C CA . LEU A 1 92 ? 10.809 -8.564 -5.522 1.00 85.88 92 LEU A CA 1
ATOM 721 C C . LEU A 1 92 ? 11.702 -9.162 -4.428 1.00 85.88 92 LEU A C 1
ATOM 723 O O . LEU A 1 92 ? 11.237 -9.389 -3.314 1.00 85.88 92 LEU A O 1
ATOM 727 N N . VAL A 1 93 ? 12.987 -9.384 -4.721 1.00 87.50 93 VAL A N 1
ATOM 728 C CA . VAL A 1 93 ? 13.967 -9.845 -3.725 1.00 87.50 93 VAL A CA 1
ATOM 729 C C . VAL A 1 93 ? 14.081 -8.828 -2.588 1.00 87.50 93 VAL A C 1
ATOM 731 O O . VAL A 1 93 ? 14.007 -9.214 -1.424 1.00 87.50 93 VAL A O 1
ATOM 734 N N . LEU A 1 94 ? 14.187 -7.533 -2.896 1.00 85.19 94 LEU A N 1
ATOM 735 C CA . LEU A 1 94 ? 14.243 -6.479 -1.874 1.00 85.19 94 LEU A CA 1
ATOM 736 C C . LEU A 1 94 ? 13.014 -6.479 -0.954 1.00 85.19 94 LEU A C 1
ATOM 738 O O . LEU A 1 94 ? 13.163 -6.324 0.255 1.00 85.19 94 LEU A O 1
ATOM 742 N N . LEU A 1 95 ? 11.822 -6.688 -1.515 1.00 83.06 95 LEU A N 1
ATOM 743 C CA . LEU A 1 95 ? 10.568 -6.717 -0.762 1.00 83.06 95 LEU A CA 1
ATOM 744 C C . LEU A 1 95 ? 10.419 -7.964 0.124 1.00 83.06 95 LEU A C 1
ATOM 746 O O . LEU A 1 95 ? 9.872 -7.880 1.217 1.00 83.06 95 LEU A O 1
ATOM 750 N N . LEU A 1 96 ? 10.840 -9.138 -0.354 1.00 80.62 96 LEU A N 1
ATOM 751 C CA . LEU A 1 96 ? 10.609 -10.406 0.353 1.00 80.62 96 LEU A CA 1
ATOM 752 C C . LEU A 1 96 ? 11.679 -10.734 1.403 1.00 80.62 96 LEU A C 1
ATOM 754 O O . LEU A 1 96 ? 11.477 -11.635 2.216 1.00 80.62 96 LEU A O 1
ATOM 758 N N . HIS A 1 97 ? 12.818 -10.041 1.377 1.00 78.00 97 HIS A N 1
ATOM 759 C CA . HIS A 1 97 ? 13.923 -10.253 2.315 1.00 78.00 97 HIS A CA 1
ATOM 760 C C . HIS A 1 97 ? 13.952 -9.267 3.498 1.00 78.00 97 HIS A C 1
ATOM 762 O O . HIS A 1 97 ? 14.872 -9.355 4.317 1.00 78.00 97 HIS A O 1
ATOM 768 N N . SER A 1 98 ? 12.978 -8.356 3.595 1.00 62.31 98 SER A N 1
ATOM 769 C CA . SER A 1 98 ? 12.840 -7.354 4.667 1.00 62.31 98 SER A CA 1
ATOM 770 C C . SER A 1 98 ? 12.066 -7.834 5.891 1.00 62.31 98 SER A C 1
ATOM 772 O O . SER A 1 98 ? 11.066 -8.561 5.699 1.00 62.31 98 SER A O 1
#

Radius of gyration: 12.57 Å; chains: 1; bounding box: 29×28×29 Å

Organism: Arabis alpina (NCBI:txid50452)

Foldseek 3Di:
DAEDADQCDQEEEDADAPQDEYAYDNNQNHAEYEYEYDHHPPLLRVCQVCLAHQYYEYEFDLVNLQSLLPGNNPRHPYYHYHYPDPPCVVSVCSNVVD

pLDDT: mean 86.94, std 7.06, range [62.31, 96.69]